Protein AF-A0A957P9B3-F1 (afdb_monomer)

Solvent-accessible surface area (backbone atoms only — not comparable to full-atom values): 9090 Å² total; per-residue (Å²): 130,56,76,65,55,52,55,52,49,51,53,37,48,50,55,55,17,69,79,26,49,59,53,22,59,31,87,81,27,46,49,75,51,51,37,75,61,33,71,92,40,84,87,53,72,52,82,53,73,63,55,44,21,53,66,58,37,31,25,30,24,28,4,50,56,32,44,51,51,53,51,50,50,55,48,52,59,55,68,64,56,61,87,72,54,56,68,62,56,46,55,65,32,60,75,46,84,66,67,52,54,56,52,52,54,50,48,52,50,50,54,52,48,54,52,53,44,55,61,49,11,54,68,30,75,45,67,78,44,70,68,48,33,50,52,52,52,52,51,50,50,55,51,66,69,69,52,84,55,73,68,60,60,52,52,56,53,50,59,65,59,73,77,110

Structure (mmCIF, N/CA/C/O backbone):
data_AF-A0A957P9B3-F1
#
_entry.id   AF-A0A957P9B3-F1
#
loop_
_atom_site.group_PDB
_atom_site.id
_atom_site.type_symbol
_atom_site.label_atom_id
_atom_site.label_alt_id
_atom_site.label_comp_id
_atom_site.label_asym_id
_atom_site.label_entity_id
_atom_site.label_seq_id
_atom_site.pdbx_PDB_ins_code
_atom_site.Cartn_x
_atom_site.Cartn_y
_atom_site.Cartn_z
_atom_site.occupancy
_atom_site.B_iso_or_equiv
_atom_site.auth_seq_id
_atom_site.auth_comp_id
_atom_site.auth_asym_id
_atom_site.auth_atom_id
_atom_site.pdbx_PDB_model_num
ATOM 1 N N . ASP A 1 1 ? 10.543 15.058 -5.283 1.00 62.22 1 ASP A N 1
ATOM 2 C CA . ASP A 1 1 ? 9.736 14.788 -6.492 1.00 62.22 1 ASP A CA 1
ATOM 3 C C . ASP A 1 1 ? 8.607 15.780 -6.636 1.00 62.22 1 ASP A C 1
ATOM 5 O O . ASP A 1 1 ? 7.904 16.050 -5.665 1.00 62.22 1 ASP A O 1
ATOM 9 N N . SER A 1 2 ? 8.420 16.313 -7.839 1.00 83.31 2 SER A N 1
ATOM 10 C CA . SER A 1 2 ? 7.194 17.036 -8.184 1.00 83.31 2 SER A CA 1
ATOM 11 C C . SER A 1 2 ? 6.015 16.063 -8.325 1.00 83.31 2 SER A C 1
ATOM 13 O O . SER A 1 2 ? 6.198 14.863 -8.541 1.00 83.31 2 SER A O 1
ATOM 15 N N . VAL A 1 3 ? 4.781 16.572 -8.252 1.00 84.00 3 VAL A N 1
ATOM 16 C CA . VAL A 1 3 ? 3.564 15.769 -8.488 1.00 84.00 3 VAL A CA 1
ATOM 17 C C . VAL A 1 3 ? 3.618 15.062 -9.850 1.00 84.00 3 VAL A C 1
ATOM 19 O O . VAL A 1 3 ? 3.239 13.899 -9.959 1.00 84.00 3 VAL A O 1
ATOM 22 N N . MET A 1 4 ? 4.160 15.728 -10.874 1.00 85.81 4 MET A N 1
ATOM 23 C CA . MET A 1 4 ? 4.299 15.159 -12.216 1.00 85.81 4 MET A CA 1
ATOM 24 C C . MET A 1 4 ? 5.250 13.955 -12.243 1.00 85.81 4 MET A C 1
ATOM 26 O O . MET A 1 4 ? 4.912 12.925 -12.818 1.00 85.81 4 MET A O 1
ATOM 30 N N . GLN A 1 5 ? 6.402 14.040 -11.566 1.00 85.81 5 GLN A N 1
ATOM 31 C CA . GLN A 1 5 ? 7.354 12.923 -11.487 1.00 85.81 5 GLN A CA 1
ATOM 32 C C . GLN A 1 5 ? 6.734 11.673 -10.849 1.00 85.81 5 GLN A C 1
ATOM 34 O O . GLN A 1 5 ? 7.035 10.560 -11.271 1.00 85.81 5 GLN A O 1
ATOM 39 N N . ARG A 1 6 ? 5.825 11.842 -9.880 1.00 86.81 6 ARG A N 1
ATOM 40 C CA . ARG A 1 6 ? 5.095 10.722 -9.265 1.00 86.81 6 ARG A CA 1
ATOM 41 C C . ARG A 1 6 ? 4.119 10.064 -10.236 1.00 86.81 6 ARG A C 1
ATOM 43 O O . ARG A 1 6 ? 4.055 8.845 -10.303 1.00 86.81 6 ARG A O 1
ATOM 50 N N . PHE A 1 7 ? 3.381 10.847 -11.019 1.00 89.31 7 PHE A N 1
ATOM 51 C CA . PHE A 1 7 ? 2.495 10.280 -12.040 1.00 89.31 7 PHE A CA 1
ATOM 52 C C . PHE A 1 7 ? 3.270 9.542 -13.133 1.00 89.31 7 PHE A C 1
ATOM 54 O O . PHE A 1 7 ? 2.844 8.473 -13.571 1.00 89.31 7 PHE A O 1
ATOM 61 N N . GLU A 1 8 ? 4.417 10.076 -13.550 1.00 90.75 8 GLU A N 1
ATOM 62 C CA . GLU A 1 8 ? 5.295 9.396 -14.501 1.00 90.75 8 GLU A CA 1
ATOM 63 C C . GLU A 1 8 ? 5.866 8.098 -13.922 1.00 90.75 8 GLU A C 1
ATOM 65 O O . GLU A 1 8 ? 5.806 7.060 -14.584 1.00 90.75 8 GLU A O 1
ATOM 70 N N . SER A 1 9 ? 6.323 8.098 -12.664 1.00 91.25 9 SER A N 1
ATOM 71 C CA . SER A 1 9 ? 6.778 6.863 -12.019 1.00 91.25 9 SER A CA 1
ATOM 72 C C . SER A 1 9 ? 5.643 5.843 -11.914 1.00 91.25 9 SER A C 1
ATOM 74 O O . SER A 1 9 ? 5.843 4.677 -12.236 1.00 91.25 9 SER A O 1
ATOM 76 N N . TRP A 1 10 ? 4.418 6.266 -11.593 1.00 92.88 10 TRP A N 1
ATOM 77 C CA . TRP A 1 10 ? 3.250 5.381 -11.563 1.00 92.88 10 TRP A CA 1
ATOM 78 C C . TRP A 1 10 ? 2.944 4.750 -12.924 1.00 92.88 10 TRP A C 1
ATOM 80 O O . TRP A 1 10 ? 2.635 3.560 -12.988 1.00 92.88 10 TRP A O 1
ATOM 90 N N . ARG A 1 11 ? 3.077 5.502 -14.024 1.00 93.25 11 ARG A N 1
ATOM 91 C CA . ARG A 1 11 ? 2.936 4.957 -15.388 1.00 93.25 11 ARG A CA 1
ATOM 92 C C . ARG A 1 11 ? 4.011 3.920 -15.693 1.00 93.25 11 ARG A C 1
ATOM 94 O O . ARG A 1 11 ? 3.711 2.885 -16.285 1.00 93.25 11 ARG A O 1
ATOM 101 N N . VAL A 1 12 ? 5.250 4.171 -15.277 1.00 93.81 12 VAL A N 1
ATOM 102 C CA . VAL A 1 12 ? 6.355 3.216 -15.428 1.00 93.81 12 VAL A CA 1
ATOM 103 C C . VAL A 1 12 ? 6.098 1.944 -14.622 1.00 93.81 12 VAL A C 1
ATOM 105 O O . VAL A 1 12 ? 6.197 0.849 -15.171 1.00 93.81 12 VAL A O 1
ATOM 108 N N . VAL A 1 13 ? 5.689 2.071 -13.358 1.00 94.44 13 VAL A N 1
ATOM 109 C CA . VAL A 1 13 ? 5.349 0.932 -12.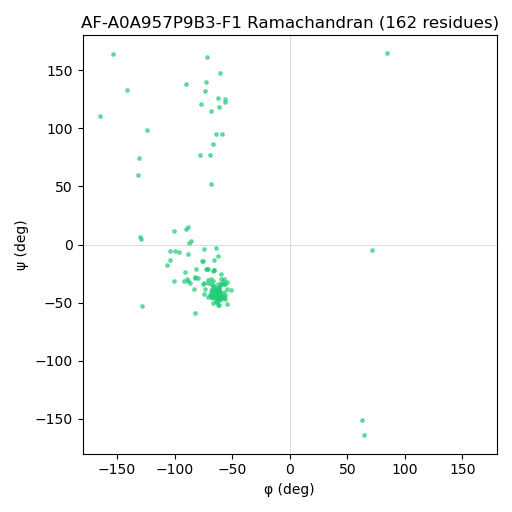491 1.00 94.44 13 VAL A CA 1
ATOM 110 C C . VAL A 1 13 ? 4.174 0.136 -13.066 1.00 94.44 13 VAL A C 1
ATOM 112 O O . VAL A 1 13 ? 4.173 -1.091 -13.024 1.00 94.44 13 VAL A O 1
ATOM 115 N N . TRP A 1 14 ? 3.193 0.811 -13.665 1.00 94.81 14 TRP A N 1
ATOM 116 C CA . TRP A 1 14 ? 2.089 0.150 -14.355 1.00 94.81 14 TRP A CA 1
ATOM 117 C C . TRP A 1 14 ? 2.556 -0.680 -15.558 1.00 94.81 14 TRP A C 1
ATOM 119 O O . TRP A 1 14 ? 2.092 -1.806 -15.740 1.00 94.81 14 TRP A O 1
ATOM 129 N N . ARG A 1 15 ? 3.491 -0.160 -16.369 1.00 94.75 15 ARG A N 1
ATOM 130 C CA . ARG A 1 15 ? 4.121 -0.933 -17.457 1.00 94.75 15 ARG A CA 1
ATOM 131 C C . ARG A 1 15 ? 4.862 -2.152 -16.905 1.00 94.75 15 ARG A C 1
ATOM 133 O O . ARG A 1 15 ? 4.656 -3.247 -17.409 1.00 94.75 15 ARG A O 1
ATOM 140 N N . LEU A 1 16 ? 5.624 -1.976 -15.826 1.00 94.88 16 LEU A N 1
ATOM 141 C CA . LEU A 1 16 ? 6.313 -3.075 -15.148 1.00 94.88 16 LEU A CA 1
ATOM 142 C C . LEU A 1 16 ? 5.338 -4.168 -14.679 1.00 94.88 16 LEU A C 1
ATOM 144 O O . LEU A 1 16 ? 5.582 -5.350 -14.903 1.00 94.88 16 LEU A O 1
ATOM 148 N N . TRP A 1 17 ? 4.219 -3.793 -14.051 1.00 95.88 17 TRP A N 1
ATOM 149 C CA . TRP A 1 17 ? 3.211 -4.760 -13.607 1.00 95.88 17 TRP A CA 1
ATOM 150 C C . TRP A 1 17 ? 2.559 -5.506 -14.776 1.00 95.88 17 TRP A C 1
ATOM 152 O O . TRP A 1 17 ? 2.320 -6.705 -14.671 1.00 95.88 17 TRP A O 1
ATOM 162 N N . ARG A 1 18 ? 2.309 -4.835 -15.907 1.00 96.31 18 ARG A N 1
ATOM 163 C CA . ARG A 1 18 ? 1.746 -5.482 -17.105 1.00 96.31 18 ARG A CA 1
ATOM 164 C C . ARG A 1 18 ? 2.622 -6.608 -17.653 1.00 96.31 18 ARG A C 1
ATOM 166 O O . ARG A 1 18 ? 2.069 -7.558 -18.201 1.00 96.31 18 ARG A O 1
ATOM 173 N N . ASP A 1 19 ? 3.935 -6.517 -17.474 1.00 96.44 19 ASP A N 1
ATOM 174 C CA . ASP A 1 19 ? 4.876 -7.554 -17.907 1.00 96.44 19 ASP A CA 1
ATOM 175 C C . ASP A 1 19 ? 4.961 -8.718 -16.900 1.00 96.44 19 ASP A C 1
ATOM 177 O O . ASP A 1 19 ? 5.308 -9.839 -17.271 1.00 96.44 19 ASP A O 1
ATOM 181 N N . TYR A 1 20 ? 4.567 -8.488 -15.640 1.00 95.50 20 TYR A N 1
ATOM 182 C CA . TYR A 1 20 ? 4.541 -9.487 -14.563 1.00 95.50 20 TYR A CA 1
ATOM 183 C C . TYR A 1 20 ? 3.206 -9.487 -13.784 1.00 95.50 20 TYR A C 1
ATOM 185 O O . TYR A 1 20 ? 3.189 -9.286 -12.567 1.00 95.50 20 TYR A O 1
ATOM 193 N N . PRO A 1 21 ? 2.053 -9.734 -14.434 1.00 95.75 21 PRO A N 1
ATOM 194 C CA . PRO A 1 21 ? 0.748 -9.417 -13.848 1.00 95.75 21 PRO A CA 1
ATOM 195 C C . PRO A 1 21 ? 0.345 -10.332 -12.685 1.00 95.75 21 PRO A C 1
ATOM 197 O O . PRO A 1 21 ? -0.377 -9.906 -11.783 1.00 95.75 21 PRO A O 1
ATOM 200 N N . LEU A 1 22 ? 0.790 -11.593 -12.698 1.00 94.25 22 LEU A N 1
ATOM 201 C CA . LEU A 1 22 ? 0.337 -12.617 -11.752 1.00 94.25 22 LEU A CA 1
ATOM 202 C C . LEU A 1 22 ? 1.068 -12.557 -10.412 1.00 94.25 22 LEU A C 1
ATOM 204 O O . LEU A 1 22 ? 0.425 -12.386 -9.380 1.00 94.25 22 LEU A O 1
ATOM 208 N N . LEU A 1 23 ? 2.392 -12.706 -10.452 1.00 93.06 23 LEU A N 1
ATOM 209 C CA . LEU A 1 23 ? 3.255 -12.792 -9.272 1.00 93.06 23 LEU A CA 1
ATOM 210 C C . LEU A 1 23 ? 4.034 -11.501 -9.008 1.00 93.06 23 LEU A C 1
ATOM 212 O O . LEU A 1 23 ? 4.720 -11.411 -7.994 1.00 93.06 23 LEU A O 1
ATOM 216 N N . GLY A 1 24 ? 3.952 -10.515 -9.904 1.00 95.19 24 GLY A N 1
ATOM 217 C CA . GLY A 1 24 ? 4.842 -9.365 -9.861 1.00 95.19 24 GLY A CA 1
ATOM 218 C C . GLY A 1 24 ? 6.294 -9.770 -10.113 1.00 95.19 24 GLY A C 1
ATOM 219 O O . GLY A 1 24 ? 6.597 -10.867 -10.585 1.00 95.19 24 GLY A O 1
ATOM 220 N N . VAL A 1 25 ? 7.207 -8.870 -9.773 1.00 94.81 25 VAL A N 1
ATOM 221 C CA . VAL A 1 25 ? 8.655 -9.107 -9.845 1.00 94.81 25 VAL A CA 1
ATOM 222 C C . VAL A 1 25 ? 9.215 -9.794 -8.594 1.00 94.81 25 VAL A C 1
ATOM 224 O O . VAL A 1 25 ? 10.421 -10.012 -8.502 1.00 94.81 25 VAL A O 1
ATOM 227 N N . GLY A 1 26 ? 8.349 -10.145 -7.641 1.00 91.25 26 GLY A N 1
ATOM 228 C CA . GLY A 1 26 ? 8.698 -10.766 -6.370 1.00 91.25 26 GLY A CA 1
ATOM 229 C C . GLY A 1 26 ? 9.115 -9.765 -5.279 1.00 91.25 26 GLY A C 1
ATOM 230 O O . GLY A 1 26 ? 9.439 -8.605 -5.568 1.00 91.25 26 GLY A O 1
ATOM 231 N N . PRO A 1 27 ? 9.145 -10.206 -4.004 1.00 85.56 27 PRO A N 1
ATOM 232 C CA . PRO A 1 27 ? 9.593 -9.385 -2.880 1.00 85.56 27 PRO A CA 1
ATOM 233 C C . PRO A 1 27 ? 11.011 -8.849 -3.103 1.00 85.56 27 PRO A C 1
ATOM 235 O O . PRO A 1 27 ? 11.935 -9.614 -3.365 1.00 85.56 27 PRO A O 1
ATOM 238 N N . GLY A 1 28 ? 11.189 -7.530 -3.013 1.00 85.38 28 GLY A N 1
ATOM 239 C CA . GLY A 1 28 ? 12.484 -6.875 -3.246 1.00 85.38 28 GLY A CA 1
ATOM 240 C C . GLY A 1 28 ? 12.944 -6.845 -4.712 1.00 85.38 28 GLY A C 1
ATOM 241 O O . GLY A 1 28 ? 13.943 -6.198 -5.019 1.00 85.38 28 GLY A O 1
ATOM 242 N N . GLY A 1 29 ? 12.211 -7.478 -5.636 1.00 89.81 29 GLY A N 1
ATOM 243 C CA . GLY A 1 29 ? 12.526 -7.493 -7.068 1.00 89.81 29 GLY A CA 1
ATOM 244 C C . GLY A 1 29 ? 12.295 -6.151 -7.764 1.00 89.81 29 GLY A C 1
ATOM 245 O O . GLY A 1 29 ? 12.896 -5.888 -8.807 1.00 89.81 29 GLY A O 1
ATOM 246 N N . PHE A 1 30 ? 11.466 -5.278 -7.177 1.00 91.69 30 PHE A N 1
ATOM 247 C CA . PHE A 1 30 ? 11.137 -3.962 -7.733 1.00 91.69 30 PHE A CA 1
ATOM 248 C C . PHE A 1 30 ? 12.389 -3.133 -8.020 1.00 91.69 30 PHE A C 1
ATOM 250 O O . PHE A 1 30 ? 12.581 -2.700 -9.153 1.00 91.69 30 PHE A O 1
ATOM 257 N N . PHE A 1 31 ? 13.278 -3.008 -7.033 1.00 90.56 31 PHE A N 1
ATOM 258 C CA . PHE A 1 31 ? 14.524 -2.249 -7.147 1.00 90.56 31 PHE A CA 1
ATOM 259 C C . PHE A 1 31 ? 15.413 -2.726 -8.308 1.00 90.56 31 PHE A C 1
ATOM 261 O O . PHE A 1 31 ? 16.066 -1.926 -8.968 1.00 90.56 31 PHE A O 1
ATOM 268 N N . TRP A 1 32 ? 15.404 -4.027 -8.604 1.00 91.75 32 TRP A N 1
ATOM 269 C CA . TRP A 1 32 ? 16.227 -4.611 -9.664 1.00 91.75 32 TRP A CA 1
ATOM 270 C C . TRP A 1 32 ? 15.615 -4.473 -11.055 1.00 91.75 32 TRP A C 1
ATOM 272 O O . TRP A 1 32 ? 16.341 -4.435 -12.048 1.00 91.75 32 TRP A O 1
ATOM 282 N N . ARG A 1 33 ? 14.282 -4.428 -11.149 1.00 92.88 33 ARG A N 1
ATOM 283 C CA . ARG A 1 33 ? 13.578 -4.446 -12.436 1.00 92.88 33 ARG A CA 1
ATOM 284 C C . ARG A 1 33 ? 13.108 -3.068 -12.884 1.00 92.88 33 ARG A C 1
ATOM 286 O O . ARG A 1 33 ? 13.104 -2.811 -14.084 1.00 92.88 33 ARG A O 1
ATOM 293 N N . TYR A 1 34 ? 12.770 -2.184 -11.950 1.00 93.00 34 TYR A N 1
ATOM 294 C CA . TYR A 1 34 ? 12.282 -0.834 -12.223 1.00 93.00 34 TYR A CA 1
ATOM 295 C C . TYR A 1 34 ? 13.227 0.030 -13.087 1.00 93.00 34 TYR A C 1
ATOM 297 O O . TYR A 1 34 ? 12.725 0.611 -14.054 1.00 93.00 34 TYR A O 1
ATOM 305 N N . PRO A 1 35 ? 14.564 0.060 -12.869 1.00 93.00 35 PRO A N 1
ATOM 306 C CA . PRO A 1 35 ? 15.471 0.890 -13.673 1.00 93.00 35 PRO A CA 1
ATOM 307 C C . PRO A 1 35 ? 15.413 0.600 -15.181 1.00 93.00 35 PRO A C 1
ATOM 309 O O . PRO A 1 35 ? 15.611 1.491 -16.003 1.00 93.00 35 PRO A O 1
ATOM 312 N N . ALA A 1 36 ? 15.106 -0.642 -15.572 1.00 92.00 36 ALA A N 1
ATOM 313 C CA . ALA A 1 36 ? 14.993 -1.018 -16.981 1.00 92.00 36 ALA A CA 1
ATOM 314 C C . ALA A 1 36 ? 13.817 -0.320 -17.692 1.00 92.00 36 ALA A C 1
ATOM 316 O O . ALA A 1 36 ? 13.838 -0.178 -18.911 1.00 92.00 36 ALA A O 1
ATOM 317 N N . TYR A 1 37 ? 12.811 0.141 -16.942 1.00 91.31 37 TYR A N 1
ATOM 318 C CA . TYR A 1 37 ? 11.609 0.791 -17.471 1.00 91.31 37 TYR A CA 1
ATOM 319 C C . TYR A 1 37 ? 11.665 2.323 -17.372 1.00 91.31 37 TYR A C 1
ATOM 321 O O . TYR A 1 37 ? 10.775 3.004 -17.891 1.00 91.31 37 TYR A O 1
ATOM 329 N N . THR A 1 38 ? 12.701 2.878 -16.731 1.00 89.88 38 THR A N 1
ATOM 330 C CA . THR A 1 38 ? 12.938 4.327 -16.633 1.00 89.88 38 THR A CA 1
ATOM 331 C C . THR A 1 38 ? 13.905 4.855 -17.692 1.00 89.88 38 THR A C 1
ATOM 333 O O . THR A 1 38 ? 14.062 6.065 -17.794 1.00 89.88 38 THR A O 1
ATOM 336 N N . LEU A 1 39 ? 14.533 3.990 -18.502 1.00 80.25 39 LEU A N 1
ATOM 337 C CA . LEU A 1 39 ? 15.548 4.381 -19.498 1.00 80.25 39 LEU A CA 1
ATOM 338 C C . LEU A 1 39 ? 15.043 5.418 -20.515 1.00 80.25 39 LEU A C 1
ATOM 340 O O . LEU A 1 39 ? 15.793 6.292 -20.936 1.00 80.25 39 LEU A O 1
ATOM 344 N N . GLU A 1 40 ? 13.764 5.347 -20.879 1.00 74.88 40 GLU A N 1
ATOM 345 C CA . GLU A 1 40 ? 13.115 6.300 -21.792 1.00 74.88 40 GLU A CA 1
ATOM 346 C C . GLU A 1 40 ? 12.794 7.647 -21.124 1.00 74.88 40 GLU A C 1
ATOM 348 O O . GLU A 1 40 ? 12.474 8.618 -21.805 1.00 74.88 40 GLU A O 1
ATOM 353 N N . ASN A 1 41 ? 12.846 7.711 -19.791 1.00 77.25 41 ASN A N 1
ATOM 354 C CA . ASN A 1 41 ? 12.357 8.829 -18.999 1.00 77.25 41 ASN A CA 1
ATOM 355 C C . ASN A 1 41 ? 13.421 9.272 -17.979 1.00 77.25 41 ASN A C 1
ATOM 357 O O . ASN A 1 41 ? 13.311 9.018 -16.780 1.00 77.25 41 ASN A O 1
ATOM 361 N N . GLY A 1 42 ? 14.465 9.951 -18.471 1.00 72.50 42 GLY A N 1
ATOM 362 C CA . GLY A 1 42 ? 15.654 10.347 -17.695 1.00 72.50 42 GLY A CA 1
ATOM 363 C C . GLY A 1 42 ? 15.417 11.331 -16.538 1.00 72.50 42 GLY A C 1
ATOM 364 O O . GLY A 1 42 ? 16.354 11.660 -15.820 1.00 72.50 42 GLY A O 1
ATOM 365 N N . ALA A 1 43 ? 14.182 11.802 -16.347 1.00 81.25 43 ALA A N 1
ATOM 366 C CA . ALA A 1 43 ? 13.778 12.623 -15.205 1.00 81.25 43 ALA A CA 1
ATOM 367 C C . ALA A 1 43 ? 13.311 11.800 -13.987 1.00 81.25 43 ALA A C 1
ATOM 369 O O . ALA A 1 43 ? 13.037 12.380 -12.931 1.00 81.25 43 ALA A O 1
ATOM 370 N N . LEU A 1 44 ? 13.167 10.478 -14.140 1.00 87.19 44 LEU A N 1
ATOM 371 C CA . LEU A 1 44 ? 12.801 9.558 -13.067 1.00 87.19 44 LEU A CA 1
ATOM 372 C C . LEU A 1 44 ? 14.049 9.024 -12.369 1.00 87.19 44 LEU A C 1
ATOM 374 O O . LEU A 1 44 ? 15.019 8.657 -13.025 1.00 87.19 44 LEU A O 1
ATOM 378 N N . ASP A 1 45 ? 13.995 8.936 -11.040 1.00 86.94 45 ASP A N 1
ATOM 379 C CA . ASP A 1 45 ? 15.062 8.320 -10.254 1.00 86.94 45 ASP A CA 1
ATOM 380 C C . ASP A 1 45 ? 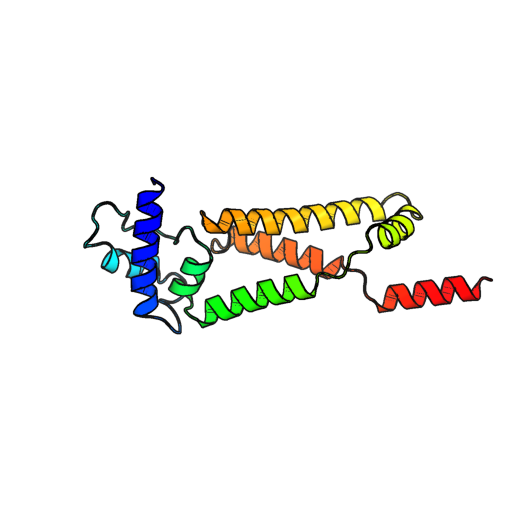15.103 6.802 -10.519 1.00 86.94 45 ASP A C 1
ATOM 382 O O . ASP A 1 45 ? 14.145 6.109 -10.161 1.00 86.94 45 ASP A O 1
ATOM 386 N N . PRO A 1 46 ? 16.176 6.256 -11.121 1.00 87.31 46 PRO A N 1
ATOM 387 C CA . PRO A 1 46 ? 16.302 4.818 -11.333 1.00 87.31 46 PRO A CA 1
ATOM 388 C C . PRO A 1 46 ? 16.448 4.046 -10.015 1.00 87.31 46 PRO A C 1
ATOM 390 O O . PRO A 1 46 ? 16.101 2.873 -9.967 1.00 87.31 46 PRO A O 1
ATOM 393 N N . ASN A 1 47 ? 16.908 4.681 -8.933 1.00 87.12 47 ASN A N 1
ATOM 394 C CA . ASN A 1 47 ? 17.104 4.042 -7.631 1.00 87.12 47 ASN A CA 1
ATOM 395 C C . ASN A 1 47 ? 15.850 4.079 -6.743 1.00 87.12 47 ASN A C 1
ATOM 397 O O . ASN A 1 47 ? 15.941 3.816 -5.537 1.00 87.12 47 ASN A O 1
ATOM 401 N N . LEU A 1 48 ? 14.683 4.385 -7.320 1.00 87.12 48 LEU A N 1
ATOM 402 C CA . LEU A 1 48 ? 13.410 4.365 -6.611 1.00 87.12 48 LEU A CA 1
ATOM 403 C C . LEU A 1 48 ? 13.176 2.981 -5.991 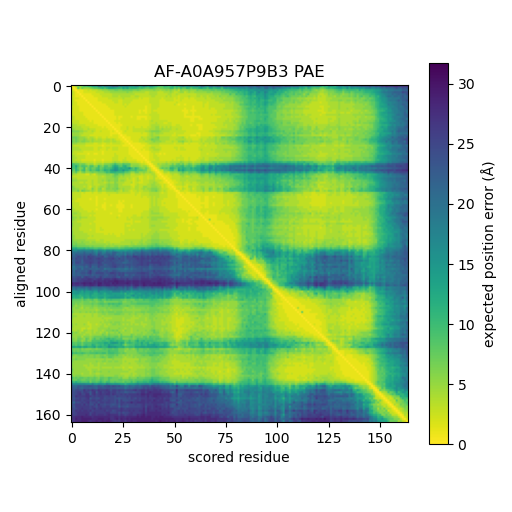1.00 87.12 48 LEU A C 1
ATOM 405 O O . LEU A 1 48 ? 13.149 1.961 -6.678 1.00 87.12 48 LEU A O 1
ATOM 409 N N . ARG A 1 49 ? 12.989 2.946 -4.670 1.00 85.56 49 ARG A N 1
ATOM 410 C CA . ARG A 1 49 ? 12.829 1.686 -3.925 1.00 85.56 49 ARG A CA 1
ATOM 411 C C . ARG A 1 49 ? 11.386 1.217 -3.834 1.00 85.56 49 ARG A C 1
ATOM 413 O O . ARG A 1 49 ? 11.151 0.017 -3.762 1.00 85.56 49 ARG A O 1
ATOM 420 N N . HIS A 1 50 ? 10.451 2.161 -3.846 1.00 85.44 50 HIS A N 1
ATOM 421 C CA . HIS A 1 50 ? 9.037 1.907 -3.618 1.00 85.44 50 HIS A CA 1
ATOM 422 C C . HIS A 1 50 ? 8.205 2.789 -4.550 1.00 85.44 50 HIS A C 1
ATOM 424 O O . HIS A 1 50 ? 8.451 3.998 -4.633 1.00 85.44 50 HIS A O 1
ATOM 430 N N . PRO A 1 51 ? 7.200 2.234 -5.242 1.00 82.69 51 PRO A N 1
ATOM 431 C CA . PRO A 1 51 ? 6.146 3.044 -5.824 1.00 82.69 51 PRO A CA 1
ATOM 432 C C . PRO A 1 51 ? 5.448 3.743 -4.661 1.00 82.69 51 PRO A C 1
ATOM 434 O O . PRO A 1 51 ? 4.902 3.067 -3.800 1.00 82.69 51 PRO A O 1
ATOM 437 N N . HIS A 1 52 ? 5.469 5.074 -4.606 1.00 86.75 52 HIS A N 1
ATOM 438 C CA . HIS A 1 52 ? 4.788 5.864 -3.568 1.00 86.75 52 HIS A CA 1
ATOM 439 C C . HIS A 1 52 ? 3.251 5.787 -3.693 1.00 86.75 52 HIS A C 1
ATOM 441 O O . HIS A 1 52 ? 2.588 6.806 -3.853 1.00 86.75 52 HIS A O 1
ATOM 447 N N . ASN A 1 53 ? 2.706 4.575 -3.763 1.00 91.38 53 ASN A N 1
ATOM 448 C CA . ASN A 1 53 ? 1.316 4.213 -3.955 1.00 91.38 53 ASN A CA 1
ATOM 449 C C . ASN A 1 53 ? 1.161 2.732 -3.592 1.00 91.38 53 ASN A C 1
ATOM 451 O O . ASN A 1 53 ? 1.625 1.854 -4.326 1.00 91.38 53 ASN A O 1
ATOM 455 N N . VAL A 1 54 ? 0.465 2.471 -2.487 1.00 91.38 54 VAL A N 1
ATOM 456 C CA . VAL A 1 54 ? 0.267 1.121 -1.942 1.00 91.38 54 VAL A CA 1
ATOM 457 C C . VAL A 1 54 ? -0.251 0.117 -2.979 1.00 91.38 54 VAL A C 1
ATOM 459 O O . VAL A 1 54 ? 0.209 -1.019 -3.026 1.00 91.38 54 VAL A O 1
ATOM 462 N N . TRP A 1 55 ? -1.156 0.512 -3.874 1.00 92.69 55 TRP A N 1
ATOM 463 C CA . TRP A 1 55 ? -1.715 -0.409 -4.866 1.00 92.69 55 TRP A CA 1
ATOM 464 C C . TRP A 1 55 ? -0.669 -0.840 -5.885 1.00 92.69 55 TRP A C 1
ATOM 466 O O . TRP A 1 55 ? -0.545 -2.024 -6.189 1.00 92.69 55 TRP A O 1
ATOM 476 N N . LEU A 1 56 ? 0.102 0.120 -6.393 1.00 93.38 56 LEU A N 1
ATOM 477 C CA . LEU A 1 56 ? 1.169 -0.148 -7.352 1.00 93.38 56 LEU A CA 1
ATOM 478 C C . LEU A 1 56 ? 2.315 -0.926 -6.717 1.00 93.38 56 LEU A C 1
ATOM 480 O O . LEU A 1 56 ? 2.917 -1.764 -7.377 1.00 93.38 56 LEU A O 1
ATOM 484 N N . GLU A 1 57 ? 2.588 -0.687 -5.441 1.00 91.94 57 GLU A N 1
ATOM 485 C CA . GLU A 1 57 ? 3.581 -1.433 -4.685 1.00 91.94 57 GLU A CA 1
ATOM 486 C C . GLU A 1 57 ? 3.223 -2.916 -4.554 1.00 91.94 57 GLU A C 1
ATOM 488 O O . GLU A 1 57 ? 4.038 -3.781 -4.894 1.00 91.94 57 GLU A O 1
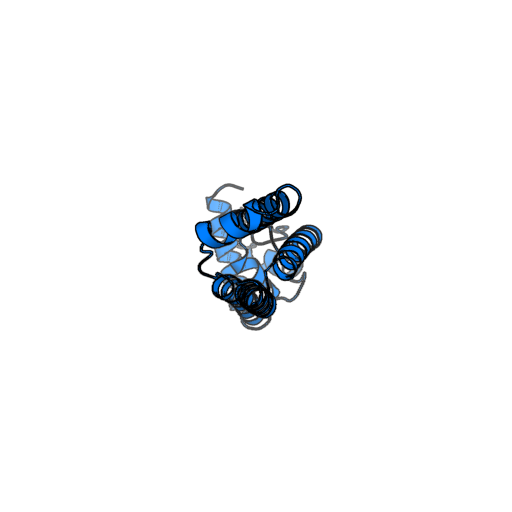ATOM 493 N N . PHE A 1 58 ? 1.986 -3.223 -4.149 1.00 92.50 58 PHE A N 1
ATOM 494 C CA . PHE A 1 58 ? 1.518 -4.607 -4.067 1.00 92.50 58 PHE A CA 1
ATOM 495 C C . PHE A 1 58 ? 1.383 -5.258 -5.450 1.00 92.50 58 PHE A C 1
ATOM 497 O O . PH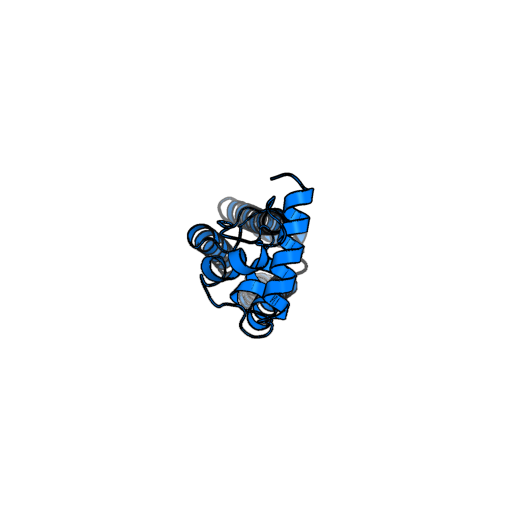E A 1 58 ? 1.749 -6.422 -5.609 1.00 92.50 58 PHE A O 1
ATOM 504 N N . ALA A 1 59 ? 0.920 -4.511 -6.456 1.00 94.56 59 ALA A N 1
ATOM 505 C CA . ALA A 1 59 ? 0.815 -4.996 -7.829 1.00 94.56 59 ALA A CA 1
ATOM 506 C C . ALA A 1 59 ? 2.190 -5.312 -8.432 1.00 94.56 59 ALA A C 1
ATOM 508 O O . ALA A 1 59 ? 2.400 -6.396 -8.965 1.00 94.56 59 ALA A O 1
ATOM 509 N N . ALA A 1 60 ? 3.160 -4.405 -8.327 1.00 94.25 60 ALA A N 1
ATOM 510 C CA . ALA A 1 60 ? 4.485 -4.625 -8.891 1.00 94.25 60 ALA A CA 1
ATOM 511 C C . ALA A 1 60 ? 5.223 -5.760 -8.171 1.00 94.25 60 ALA A C 1
ATOM 513 O O . ALA A 1 60 ? 5.879 -6.561 -8.829 1.00 94.25 60 ALA A O 1
ATOM 514 N N . SER A 1 61 ? 5.093 -5.865 -6.845 1.00 92.56 61 SER A N 1
ATOM 515 C CA . SER A 1 61 ? 5.856 -6.834 -6.045 1.00 92.56 61 SER A CA 1
ATOM 516 C C . SER A 1 61 ? 5.245 -8.237 -6.028 1.00 92.56 61 SER A C 1
ATOM 518 O O . SER A 1 61 ? 5.987 -9.213 -6.069 1.00 92.56 61 SER A O 1
ATOM 520 N N . TRP A 1 62 ? 3.912 -8.348 -5.984 1.00 94.00 62 TRP A N 1
ATOM 521 C CA . TRP A 1 62 ? 3.192 -9.625 -5.828 1.00 94.00 62 TRP A CA 1
ATOM 522 C C . TRP A 1 62 ? 2.089 -9.851 -6.870 1.00 94.00 62 TRP A C 1
ATOM 524 O O . TRP A 1 62 ? 1.345 -10.829 -6.782 1.00 94.00 62 TRP A O 1
ATOM 534 N N . GLY A 1 63 ? 1.944 -8.954 -7.844 1.00 94.69 63 GLY A N 1
ATOM 535 C CA . GLY A 1 63 ? 0.943 -9.062 -8.898 1.00 94.69 63 GLY A CA 1
ATOM 536 C C . GLY A 1 63 ? -0.493 -9.017 -8.380 1.00 94.69 63 GLY A C 1
ATOM 537 O O . GLY A 1 63 ? -0.812 -8.425 -7.344 1.00 94.69 63 GLY A O 1
ATOM 538 N N . VAL A 1 64 ? -1.380 -9.683 -9.115 1.00 96.00 64 VAL A N 1
ATOM 539 C CA . VAL A 1 64 ? -2.793 -9.849 -8.752 1.00 96.00 64 VAL A CA 1
ATOM 540 C C . VAL A 1 64 ? -2.960 -10.527 -7.393 1.00 96.00 64 VAL A C 1
ATOM 542 O O . VAL A 1 64 ? -3.906 -10.200 -6.679 1.00 96.00 64 VAL A O 1
ATOM 545 N N . MET A 1 65 ? -2.055 -11.429 -6.998 1.00 93.69 65 MET A N 1
ATOM 546 C CA . MET A 1 65 ? -2.138 -12.078 -5.685 1.00 93.69 65 MET A CA 1
ATOM 547 C C . MET A 1 65 ? -1.976 -11.065 -4.546 1.00 93.69 65 MET A C 1
ATOM 549 O O . MET A 1 65 ? -2.761 -11.082 -3.597 1.00 93.69 65 MET A O 1
ATOM 553 N N . GLY A 1 66 ? -1.018 -10.141 -4.669 1.00 92.12 66 GLY A N 1
ATOM 554 C CA . GLY A 1 66 ? -0.824 -9.057 -3.702 1.00 92.12 66 GLY A CA 1
ATOM 555 C C . GLY A 1 66 ? -2.025 -8.121 -3.614 1.00 92.12 66 GLY A C 1
ATOM 556 O O . GLY A 1 66 ? -2.480 -7.794 -2.519 1.00 92.12 66 GLY A O 1
ATOM 557 N N . LEU A 1 67 ? -2.582 -7.738 -4.766 1.00 93.94 67 LEU A N 1
ATOM 558 C CA . LEU A 1 67 ? -3.793 -6.916 -4.818 1.00 93.94 67 LEU A CA 1
ATOM 559 C C . LEU A 1 67 ? -4.996 -7.625 -4.191 1.00 93.94 67 LEU A C 1
ATOM 561 O O . LEU A 1 67 ? -5.717 -7.025 -3.398 1.00 93.94 67 LEU A O 1
ATOM 565 N N . GLY A 1 68 ? -5.202 -8.903 -4.511 1.00 95.06 68 GLY A N 1
ATOM 566 C CA . GLY A 1 68 ? -6.278 -9.710 -3.941 1.00 95.06 68 GLY A CA 1
ATOM 567 C C . GLY A 1 68 ? -6.162 -9.827 -2.425 1.00 95.06 68 GLY A C 1
ATOM 568 O O . GLY A 1 68 ? -7.155 -9.672 -1.717 1.00 95.06 68 GLY A O 1
ATOM 569 N N . TRP A 1 69 ? -4.943 -10.020 -1.919 1.00 92.56 69 TRP A N 1
ATOM 570 C CA . TRP A 1 69 ? -4.669 -10.030 -0.487 1.00 92.56 69 TRP A CA 1
ATOM 571 C C . TRP A 1 69 ? -4.993 -8.684 0.179 1.00 92.56 69 TRP A C 1
ATOM 573 O O . TRP A 1 69 ? -5.704 -8.656 1.185 1.00 92.56 69 TRP A O 1
ATOM 583 N N . LEU A 1 70 ? -4.549 -7.566 -0.407 1.00 90.81 70 LEU A N 1
ATOM 584 C CA . LEU A 1 70 ? -4.813 -6.226 0.125 1.00 90.81 70 LEU A CA 1
ATOM 585 C C . LEU A 1 70 ? -6.316 -5.908 0.130 1.00 90.81 70 LEU A C 1
ATOM 587 O O . LEU A 1 70 ? -6.849 -5.414 1.124 1.00 90.81 70 LEU A O 1
ATOM 591 N N . LEU A 1 71 ? -7.025 -6.254 -0.947 1.00 94.00 71 LEU A N 1
ATOM 592 C CA . LEU A 1 71 ? -8.477 -6.101 -1.039 1.00 94.00 71 LEU A CA 1
ATOM 593 C C . LEU A 1 71 ? -9.209 -6.968 -0.012 1.00 94.00 71 LEU A C 1
ATOM 595 O O . LEU A 1 71 ? -10.147 -6.489 0.625 1.00 94.00 71 LEU A O 1
ATOM 599 N N . ALA A 1 72 ? -8.777 -8.216 0.187 1.00 92.75 72 ALA A N 1
ATOM 600 C CA . ALA A 1 72 ? -9.343 -9.101 1.200 1.00 92.75 72 ALA A CA 1
ATOM 601 C C . ALA A 1 72 ? -9.136 -8.546 2.616 1.00 92.75 72 ALA A C 1
ATOM 603 O O . ALA A 1 72 ? -10.062 -8.595 3.429 1.00 92.75 72 ALA A O 1
ATOM 604 N N . LEU A 1 73 ? -7.967 -7.960 2.899 1.00 88.56 73 LEU A N 1
ATOM 605 C CA . LEU A 1 73 ? -7.696 -7.275 4.160 1.00 88.56 73 LEU A CA 1
ATOM 606 C C . LEU A 1 73 ? -8.641 -6.081 4.352 1.00 88.56 73 LEU A C 1
ATOM 608 O O . LEU A 1 73 ? -9.335 -6.008 5.367 1.00 88.56 73 LEU A O 1
ATOM 612 N N . CYS A 1 74 ? -8.738 -5.180 3.369 1.00 88.25 74 CYS A N 1
ATOM 613 C CA . CYS A 1 74 ? -9.662 -4.043 3.422 1.00 88.25 74 CYS A CA 1
ATOM 614 C C . CYS A 1 74 ? -11.119 -4.491 3.605 1.00 88.25 74 CYS A C 1
ATOM 616 O O . CYS A 1 74 ? -11.857 -3.894 4.392 1.00 88.25 74 CYS A O 1
ATOM 618 N N . TRP A 1 75 ? -11.531 -5.557 2.917 1.00 88.75 75 TRP A N 1
ATOM 619 C CA . TRP A 1 75 ? -12.871 -6.125 3.029 1.00 88.75 75 TRP A CA 1
ATOM 620 C C . TRP A 1 75 ? -13.137 -6.723 4.411 1.00 88.75 75 TRP A C 1
ATOM 622 O O . TRP A 1 75 ? -14.203 -6.490 4.979 1.00 88.75 75 TRP A O 1
ATOM 632 N N . LEU A 1 76 ? -12.177 -7.449 4.989 1.00 85.88 76 LEU A N 1
ATOM 633 C CA . LEU A 1 76 ? -12.305 -8.004 6.333 1.00 85.88 76 LEU A CA 1
ATOM 634 C C . LEU A 1 76 ? -12.461 -6.888 7.373 1.00 85.88 76 LEU A C 1
ATOM 636 O O . LEU A 1 76 ? -13.354 -6.963 8.217 1.00 85.88 76 LEU A O 1
ATOM 640 N N . LEU A 1 77 ? -11.651 -5.831 7.276 1.00 83.00 77 LEU A N 1
ATOM 641 C CA . LEU A 1 77 ? -11.751 -4.658 8.149 1.00 83.00 77 LEU A CA 1
ATOM 642 C C . LEU A 1 77 ? -13.081 -3.924 7.964 1.00 83.00 77 LEU A C 1
ATOM 644 O O . LEU A 1 77 ? -13.695 -3.495 8.939 1.00 83.00 77 LEU A O 1
ATOM 648 N N . TRP A 1 78 ? -13.562 -3.814 6.725 1.00 82.44 78 TRP A N 1
ATOM 649 C CA . TRP A 1 78 ? -14.873 -3.244 6.428 1.00 82.44 78 TRP A CA 1
ATOM 650 C C . TRP A 1 78 ? -16.012 -4.086 7.011 1.00 82.44 78 TRP A C 1
ATOM 652 O O . TRP A 1 78 ? -16.920 -3.536 7.622 1.00 82.44 78 TRP A O 1
ATOM 662 N N . ARG A 1 79 ? -15.948 -5.416 6.900 1.00 79.31 79 ARG A N 1
ATOM 663 C CA . ARG A 1 79 ? -16.963 -6.333 7.440 1.00 79.31 79 ARG A CA 1
ATOM 664 C C . ARG A 1 79 ? -16.983 -6.355 8.969 1.00 79.31 79 ARG A C 1
ATOM 666 O O . ARG A 1 79 ? -18.031 -6.579 9.568 1.00 79.31 79 ARG A O 1
ATOM 673 N N . GLN A 1 80 ? -15.839 -6.118 9.604 1.00 72.06 80 GLN A N 1
ATOM 674 C CA . GLN A 1 80 ? -15.747 -5.957 11.055 1.00 72.06 80 GLN A CA 1
ATOM 675 C C . GLN A 1 80 ? -16.275 -4.602 11.548 1.00 72.06 80 GLN A C 1
ATOM 677 O O . GLN A 1 80 ? -16.385 -4.412 12.761 1.00 72.06 80 GLN A O 1
ATOM 682 N N . ARG A 1 81 ? -16.678 -3.686 10.650 1.00 67.31 81 ARG A N 1
ATOM 683 C CA . ARG A 1 81 ? -17.478 -2.512 11.018 1.00 67.31 81 ARG A CA 1
ATOM 684 C C . ARG A 1 81 ? -18.844 -2.990 11.479 1.00 67.31 81 ARG A C 1
ATOM 686 O O . ARG A 1 81 ? -19.802 -3.068 10.715 1.00 67.31 81 ARG A O 1
ATOM 693 N N . ARG A 1 82 ? -18.939 -3.318 12.760 1.00 62.44 82 ARG A N 1
ATOM 694 C CA . ARG A 1 82 ? -20.235 -3.360 13.420 1.00 62.44 82 ARG A CA 1
ATOM 695 C C . ARG A 1 82 ? -20.827 -1.954 13.335 1.00 62.44 82 ARG A C 1
ATOM 697 O O . ARG A 1 82 ? -20.058 -0.990 13.353 1.00 62.44 82 ARG A O 1
ATOM 704 N N . PRO A 1 83 ? -22.153 -1.793 13.233 1.00 53.97 83 PRO A N 1
ATOM 705 C CA . PRO A 1 83 ? -22.758 -0.547 13.661 1.00 53.97 83 PRO A CA 1
ATOM 706 C C . PRO A 1 83 ? -22.387 -0.421 15.138 1.00 53.97 83 PRO A C 1
ATOM 708 O O . PRO A 1 83 ? -22.959 -1.083 16.001 1.00 53.97 83 PRO A O 1
ATOM 711 N N . TRP A 1 84 ? -21.305 0.305 15.403 1.00 53.50 84 TRP A N 1
ATOM 712 C CA . TRP A 1 84 ? -20.929 0.706 16.738 1.00 53.50 84 TRP A CA 1
ATOM 713 C C . TRP A 1 84 ? -22.073 1.606 17.164 1.00 53.50 84 TRP A C 1
ATOM 715 O O . TRP A 1 84 ? -22.107 2.777 16.791 1.00 53.50 84 TRP A O 1
ATOM 725 N N . ASP A 1 85 ? -23.056 1.048 17.862 1.00 57.41 85 ASP A N 1
ATOM 726 C CA . ASP A 1 85 ? -24.019 1.856 18.586 1.00 57.41 85 ASP A CA 1
ATOM 727 C C . ASP A 1 85 ? -23.238 2.478 19.746 1.00 57.41 85 ASP A C 1
ATOM 729 O O . ASP A 1 85 ? -23.215 1.973 20.870 1.00 57.41 85 ASP A O 1
ATOM 733 N N . MET A 1 86 ? -22.449 3.506 19.403 1.00 57.31 86 MET A N 1
ATOM 734 C CA . MET A 1 86 ? -21.487 4.148 20.292 1.00 57.31 86 MET A CA 1
ATOM 735 C C . MET A 1 86 ? -22.195 4.600 21.560 1.00 57.31 86 MET A C 1
ATOM 737 O O . MET A 1 86 ? -21.615 4.526 22.631 1.00 57.31 86 MET A O 1
ATOM 741 N N . ASN A 1 87 ? -23.468 4.985 21.460 1.00 56.69 87 ASN A N 1
ATOM 742 C CA . ASN A 1 87 ? -24.274 5.390 22.599 1.00 56.69 87 ASN A CA 1
ATOM 743 C C . ASN A 1 87 ? -24.573 4.216 23.542 1.00 56.69 87 ASN A C 1
ATOM 745 O O . ASN A 1 87 ? -24.422 4.364 24.752 1.00 56.69 87 ASN A O 1
ATOM 749 N N . ALA A 1 88 ? -24.945 3.045 23.021 1.00 59.75 88 ALA A N 1
ATOM 750 C CA . ALA A 1 88 ? -25.248 1.873 23.843 1.00 59.75 88 ALA A CA 1
ATOM 751 C C . ALA A 1 88 ? -23.990 1.271 24.499 1.00 59.75 88 ALA A C 1
ATOM 753 O O . ALA A 1 88 ? -23.997 0.996 25.701 1.00 59.75 88 ALA A O 1
ATOM 754 N N . ASP A 1 89 ? -22.895 1.113 23.744 1.00 60.22 89 ASP A N 1
ATOM 755 C CA . ASP A 1 89 ? -21.650 0.531 24.271 1.00 60.22 89 ASP A CA 1
ATOM 756 C C . ASP A 1 89 ? -20.922 1.518 25.198 1.00 60.22 89 ASP A C 1
ATOM 758 O O . ASP A 1 89 ? -20.435 1.132 26.259 1.00 60.22 89 ASP A O 1
ATOM 762 N N . MET A 1 90 ? -20.910 2.819 24.881 1.00 58.94 90 MET A N 1
ATOM 763 C CA . MET A 1 90 ? -20.291 3.826 25.749 1.00 58.94 90 MET A CA 1
ATOM 764 C C . MET A 1 90 ? -21.076 4.002 27.051 1.00 58.94 90 MET A C 1
ATOM 766 O O . MET A 1 90 ? -20.452 4.035 28.107 1.00 58.94 90 MET A O 1
ATOM 770 N N . ASN A 1 91 ? -22.416 3.995 27.028 1.00 59.94 91 ASN A N 1
ATOM 771 C CA . ASN A 1 91 ? -23.224 4.038 28.256 1.00 59.94 91 ASN A CA 1
ATOM 772 C C . ASN A 1 91 ? -23.005 2.802 29.145 1.00 59.94 91 ASN A C 1
ATOM 774 O O . ASN A 1 91 ? -22.875 2.938 30.361 1.00 59.94 91 ASN A O 1
ATOM 778 N N . ALA A 1 92 ? -22.889 1.606 28.557 1.00 61.66 92 ALA A N 1
ATOM 779 C CA . ALA A 1 92 ? -22.586 0.384 29.305 1.00 61.66 92 ALA A CA 1
ATOM 780 C C . ALA A 1 92 ? -21.171 0.392 29.916 1.00 61.66 92 ALA A C 1
ATOM 782 O O . ALA A 1 92 ? -20.944 -0.185 30.979 1.00 61.66 92 ALA A O 1
ATOM 783 N N . ARG A 1 93 ? -20.207 1.048 29.260 1.00 56.97 93 ARG A N 1
ATOM 784 C CA . ARG A 1 93 ? -18.803 1.121 29.695 1.00 56.97 93 ARG A CA 1
ATOM 785 C C . ARG A 1 93 ? -18.527 2.257 30.679 1.00 56.97 93 ARG A C 1
ATOM 787 O O . ARG A 1 93 ? -17.709 2.076 31.580 1.00 56.97 93 ARG A O 1
ATOM 794 N N . LEU A 1 94 ? -19.233 3.381 30.548 1.00 58.06 94 LEU A N 1
ATOM 795 C CA . LEU A 1 94 ? -19.223 4.513 31.484 1.00 58.06 94 LEU A CA 1
ATOM 796 C C . LEU A 1 94 ? -19.810 4.147 32.857 1.00 58.06 94 LEU A C 1
ATOM 798 O O . LEU A 1 94 ? -19.451 4.771 33.850 1.00 58.06 94 LEU A O 1
ATOM 802 N N . ALA A 1 95 ? -20.635 3.097 32.938 1.00 59.75 95 ALA A N 1
ATOM 803 C CA . ALA A 1 95 ? -21.120 2.547 34.206 1.00 59.75 95 ALA A CA 1
ATOM 804 C C . ALA A 1 95 ? -20.006 1.909 35.077 1.00 59.75 95 ALA A C 1
ATOM 806 O O . ALA A 1 95 ? -20.222 1.664 36.261 1.00 59.75 95 ALA A O 1
ATOM 807 N N . THR A 1 96 ? -18.804 1.672 34.525 1.00 57.22 96 THR A N 1
ATOM 808 C CA . THR A 1 96 ? -17.615 1.163 35.244 1.00 57.22 96 THR A CA 1
ATOM 809 C C . THR A 1 96 ? -16.420 2.124 35.065 1.00 57.22 96 THR 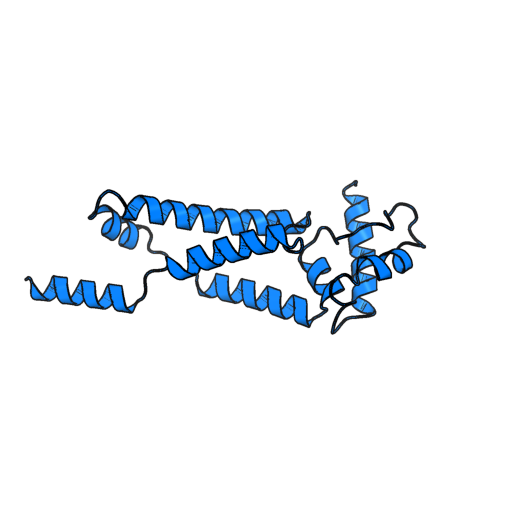A C 1
ATOM 811 O O . THR A 1 96 ? -15.774 2.083 34.016 1.00 57.22 96 THR A O 1
ATOM 814 N N . PRO A 1 97 ? -16.105 3.026 36.018 1.00 56.09 97 PRO A N 1
ATOM 815 C CA . PRO A 1 97 ? -15.683 4.382 35.628 1.00 56.09 97 PRO A CA 1
ATOM 816 C C . PRO A 1 97 ? -14.189 4.687 35.400 1.00 56.09 97 PRO A C 1
ATOM 818 O O . PRO A 1 97 ? -13.862 5.864 35.311 1.00 56.09 97 PRO A O 1
ATOM 821 N N . SER A 1 98 ? -13.252 3.736 35.280 1.00 60.19 98 SER A N 1
ATOM 822 C CA . SER A 1 98 ? -11.828 4.122 35.084 1.00 60.19 98 SER A CA 1
ATOM 823 C C . SER A 1 98 ? -11.117 3.468 33.899 1.00 60.19 98 SER A C 1
ATOM 825 O O . SER A 1 98 ? -10.573 4.171 33.049 1.00 60.19 98 SER A O 1
ATOM 827 N N . HIS A 1 99 ? -11.134 2.141 33.778 1.00 58.72 99 HIS A N 1
ATOM 828 C CA . HIS A 1 99 ? -10.328 1.453 32.756 1.00 58.72 99 HIS A CA 1
ATOM 829 C C . HIS A 1 99 ? -11.047 1.295 31.408 1.00 58.72 99 HIS A C 1
ATOM 831 O O . HIS A 1 99 ? -10.419 1.338 30.351 1.00 58.72 99 HIS A O 1
ATOM 837 N N . THR A 1 100 ? -12.373 1.166 31.419 1.00 64.88 100 THR A N 1
ATOM 838 C CA . THR A 1 100 ? -13.152 0.831 30.219 1.00 64.88 100 THR A CA 1
ATOM 839 C C . THR A 1 100 ? -13.275 2.004 29.240 1.00 64.88 100 THR A C 1
ATOM 841 O O . THR A 1 100 ? -13.274 1.801 28.024 1.00 64.88 100 THR A O 1
ATOM 844 N N . PHE A 1 101 ? -13.328 3.236 29.755 1.00 68.06 101 PHE A N 1
ATOM 845 C CA . PHE A 1 101 ? -13.369 4.461 28.952 1.00 68.06 101 PHE A CA 1
ATOM 846 C C . PHE A 1 101 ? -12.057 4.691 28.188 1.00 68.06 101 PHE A C 1
ATOM 848 O O . PHE A 1 101 ? -12.079 4.942 26.984 1.00 68.06 101 PHE A O 1
ATOM 855 N N . ALA A 1 102 ? -10.911 4.522 28.857 1.00 74.25 102 ALA A N 1
ATOM 856 C CA . ALA A 1 102 ? -9.592 4.673 28.242 1.00 74.25 102 ALA A CA 1
ATOM 857 C C . ALA A 1 102 ? -9.366 3.677 27.090 1.00 74.25 102 ALA A C 1
ATOM 859 O O . ALA A 1 102 ? -8.861 4.055 26.034 1.00 74.25 102 ALA A O 1
ATOM 860 N N . ILE A 1 103 ? -9.805 2.423 27.256 1.00 73.50 103 ILE A N 1
ATOM 861 C CA . ILE A 1 103 ? -9.700 1.387 26.216 1.00 73.50 103 ILE A CA 1
ATOM 862 C C . ILE A 1 103 ? -10.526 1.761 24.974 1.00 73.50 103 ILE A C 1
ATOM 864 O O . ILE A 1 103 ? -10.055 1.572 23.855 1.00 73.50 103 ILE A O 1
ATOM 868 N N . CYS A 1 104 ? -11.719 2.347 25.137 1.00 74.94 104 CYS A N 1
ATOM 869 C CA . CYS A 1 104 ? -12.543 2.771 23.997 1.00 74.94 104 CYS A CA 1
ATOM 870 C C . CYS A 1 104 ? -11.849 3.838 23.154 1.00 74.94 104 CYS A C 1
ATOM 872 O O . CYS A 1 104 ? -11.688 3.670 21.945 1.00 74.94 104 CYS A O 1
ATOM 874 N N . TRP A 1 105 ? -11.389 4.913 23.793 1.00 78.00 105 TRP A N 1
ATOM 875 C CA . TRP A 1 105 ? -10.689 5.988 23.092 1.00 78.00 105 TRP A CA 1
ATOM 876 C C . TRP A 1 105 ? -9.401 5.510 22.434 1.00 78.00 105 TRP A C 1
ATOM 878 O O . TRP A 1 105 ? -9.112 5.915 21.309 1.00 78.00 105 TRP A O 1
ATOM 888 N N . LEU A 1 106 ? -8.676 4.593 23.079 1.00 84.62 106 LEU A N 1
ATOM 889 C CA . LEU A 1 106 ? -7.509 3.958 22.480 1.00 84.62 106 LEU A CA 1
ATOM 890 C C . LEU A 1 106 ? -7.878 3.192 21.201 1.00 84.62 106 LEU A C 1
ATOM 892 O O . LEU A 1 106 ? -7.233 3.383 20.175 1.00 84.62 106 LEU A O 1
ATOM 896 N N . THR A 1 107 ? -8.933 2.371 21.223 1.00 82.25 107 THR A N 1
ATOM 897 C CA . THR A 1 107 ? -9.364 1.625 20.025 1.00 82.25 107 THR A CA 1
ATOM 898 C C . THR A 1 107 ? -9.811 2.541 18.886 1.00 82.25 107 THR A C 1
ATOM 900 O O . THR A 1 107 ? -9.435 2.313 17.737 1.00 82.25 107 THR A O 1
ATOM 903 N N . ILE A 1 108 ? -10.542 3.618 19.190 1.00 83.00 108 ILE A N 1
ATOM 904 C CA . ILE A 1 108 ? -10.934 4.624 18.195 1.00 83.00 108 ILE A CA 1
ATOM 905 C C . ILE A 1 108 ? -9.689 5.305 17.614 1.00 83.00 108 ILE A C 1
ATOM 907 O O . ILE A 1 108 ? -9.571 5.421 16.395 1.00 83.00 108 ILE A O 1
ATOM 911 N N . GLY A 1 109 ? -8.741 5.704 18.467 1.00 87.25 109 GLY A N 1
ATOM 912 C CA . GLY A 1 109 ? -7.493 6.345 18.056 1.00 87.25 109 GLY A CA 1
ATOM 913 C C . GLY A 1 109 ? -6.63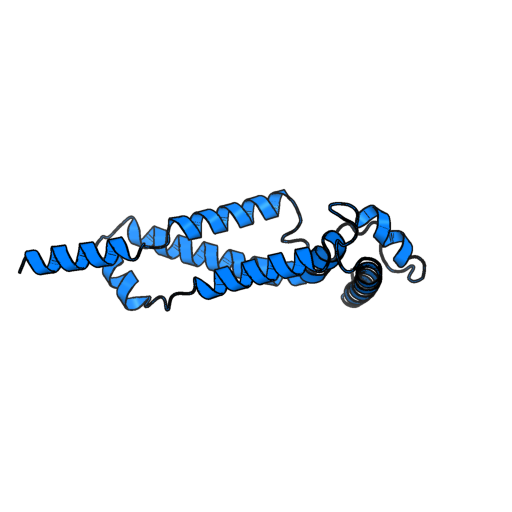6 5.456 17.152 1.00 87.25 109 GLY A C 1
ATOM 914 O O . GLY A 1 109 ? -6.196 5.905 16.096 1.00 87.25 109 GLY A O 1
ATOM 915 N N . ILE A 1 110 ? -6.460 4.180 17.509 1.00 88.69 110 ILE A N 1
ATOM 916 C CA . ILE A 1 110 ? -5.724 3.206 16.685 1.00 88.69 110 ILE A CA 1
ATOM 917 C C . ILE A 1 110 ? -6.432 2.993 15.340 1.00 88.69 110 ILE A C 1
ATOM 919 O O . ILE A 1 110 ? -5.786 3.009 14.292 1.00 88.69 110 ILE A O 1
ATOM 923 N N . GLY A 1 111 ? -7.760 2.840 15.347 1.00 87.75 111 GLY A N 1
ATOM 924 C CA . GLY A 1 111 ? -8.548 2.691 14.122 1.00 87.75 111 GLY A CA 1
ATOM 925 C C . GLY A 1 111 ? -8.425 3.902 13.192 1.00 87.75 111 GLY A C 1
ATOM 926 O O . GLY A 1 111 ? -8.183 3.740 11.996 1.00 87.75 111 GLY A O 1
ATOM 927 N N . ALA A 1 112 ? -8.530 5.115 13.739 1.00 87.44 112 ALA A N 1
ATOM 928 C CA . ALA A 1 112 ? -8.341 6.354 12.990 1.00 87.44 112 ALA A CA 1
ATOM 929 C C . ALA A 1 112 ? -6.911 6.478 12.437 1.00 87.44 112 ALA A C 1
ATOM 931 O O . ALA A 1 112 ? -6.737 6.849 11.277 1.00 87.44 112 ALA A O 1
ATOM 932 N N . GLY A 1 113 ? -5.900 6.106 13.230 1.00 89.00 113 GLY A N 1
ATOM 933 C CA . GLY A 1 113 ? -4.497 6.093 12.817 1.00 89.00 113 GLY A CA 1
ATOM 934 C C . GLY A 1 113 ? -4.232 5.168 11.628 1.00 89.00 113 GLY A C 1
ATOM 935 O O . GLY A 1 113 ? -3.576 5.581 10.677 1.00 89.00 113 GLY A O 1
ATOM 936 N N . LEU A 1 114 ? -4.804 3.959 11.620 1.00 88.69 114 LEU A N 1
ATOM 937 C CA . LEU A 1 114 ? -4.686 3.031 10.487 1.00 88.69 114 LEU A CA 1
ATOM 938 C C . LEU A 1 114 ? -5.338 3.577 9.211 1.00 88.69 114 LEU A C 1
ATOM 940 O O . LEU A 1 114 ? -4.788 3.420 8.122 1.00 88.69 114 LEU A O 1
ATOM 944 N N . VAL A 1 115 ? -6.494 4.240 9.326 1.00 88.44 115 VAL A N 1
ATOM 945 C CA . VAL A 1 115 ? -7.157 4.875 8.175 1.00 88.44 115 VAL A CA 1
ATOM 946 C C . VAL A 1 115 ? -6.324 6.038 7.643 1.00 88.44 115 VAL A C 1
ATOM 948 O O . VAL A 1 115 ? -6.113 6.130 6.435 1.00 88.44 115 VAL A O 1
ATOM 951 N N . ALA A 1 116 ? -5.820 6.900 8.527 1.00 88.50 116 ALA A N 1
ATOM 952 C CA . ALA A 1 116 ? -4.946 8.007 8.150 1.00 88.50 116 ALA A CA 1
ATOM 953 C C . ALA A 1 116 ? -3.656 7.501 7.486 1.00 88.50 116 ALA A C 1
ATOM 955 O O . ALA A 1 116 ? -3.261 8.010 6.440 1.00 88.50 116 ALA A O 1
ATOM 956 N N . GLY A 1 117 ? -3.052 6.451 8.043 1.00 87.62 117 GLY A N 1
ATOM 957 C CA . GLY A 1 117 ? -1.886 5.781 7.482 1.00 87.62 117 GLY A CA 1
ATOM 958 C C . GLY A 1 117 ? -2.143 5.205 6.092 1.00 87.62 117 GLY A C 1
ATOM 959 O O . GLY A 1 117 ? -1.359 5.435 5.176 1.00 87.62 117 GLY A O 1
ATOM 960 N N . LEU A 1 118 ? -3.283 4.538 5.885 1.00 86.75 118 LEU A N 1
ATOM 961 C CA . LEU A 1 118 ? -3.673 4.033 4.566 1.00 86.75 118 LEU A CA 1
ATOM 962 C C . LEU A 1 118 ? -3.842 5.167 3.542 1.00 86.75 118 LEU A C 1
ATOM 964 O O . LEU A 1 118 ? -3.403 5.030 2.403 1.00 86.75 118 LEU A O 1
ATOM 968 N N . MET A 1 119 ? -4.449 6.288 3.945 1.00 88.31 119 MET A N 1
ATOM 969 C CA . MET A 1 119 ? -4.584 7.472 3.087 1.00 88.31 119 MET A CA 1
ATOM 970 C C . MET A 1 119 ? -3.218 8.081 2.745 1.00 88.31 119 MET A C 1
ATOM 972 O O . MET A 1 119 ? -2.972 8.423 1.589 1.00 88.31 119 MET A O 1
ATOM 976 N N . HIS A 1 120 ? -2.306 8.160 3.719 1.00 87.38 120 HIS A N 1
ATOM 977 C CA . HIS A 1 120 ? -0.924 8.605 3.506 1.00 87.38 120 HIS A CA 1
ATOM 978 C C . HIS A 1 120 ? -0.155 7.658 2.574 1.00 87.38 120 HIS A C 1
ATOM 980 O O . HIS A 1 120 ? 0.552 8.102 1.671 1.00 87.38 120 HIS A O 1
ATOM 986 N N . GLY A 1 121 ? -0.377 6.348 2.707 1.00 85.38 121 GLY A N 1
ATOM 987 C CA . GLY A 1 121 ? 0.205 5.301 1.862 1.00 85.38 121 GLY A CA 1
ATOM 988 C C . GLY A 1 121 ? -0.171 5.370 0.378 1.00 85.38 121 GLY A C 1
ATOM 989 O O . GLY A 1 121 ? 0.425 4.681 -0.450 1.00 85.38 121 GLY A O 1
ATOM 990 N N . GLN A 1 122 ? -1.134 6.216 0.002 1.00 88.12 122 GLN A N 1
ATOM 991 C CA . GLN A 1 122 ? -1.428 6.488 -1.405 1.00 88.12 122 GLN A CA 1
ATOM 992 C C . GLN A 1 122 ? -0.344 7.339 -2.080 1.00 88.12 122 GLN A C 1
ATOM 994 O O . GLN A 1 122 ? -0.255 7.350 -3.308 1.00 88.12 122 GLN A O 1
ATOM 999 N N . VAL A 1 123 ? 0.450 8.065 -1.289 1.00 84.19 123 VAL A N 1
ATOM 1000 C CA . VAL A 1 123 ? 1.471 9.011 -1.753 1.00 84.19 123 VAL A CA 1
ATOM 1001 C C . VAL A 1 123 ? 2.835 8.791 -1.094 1.00 84.19 123 VAL A C 1
ATOM 1003 O O . VAL A 1 123 ? 3.746 9.595 -1.309 1.00 84.19 123 VAL A O 1
ATOM 1006 N N . ASP A 1 124 ? 2.991 7.730 -0.304 1.00 82.88 124 ASP A N 1
ATOM 1007 C CA . ASP A 1 124 ? 4.223 7.397 0.406 1.00 82.88 124 ASP A CA 1
ATOM 1008 C C . ASP A 1 124 ? 4.335 5.887 0.685 1.00 82.88 124 ASP A C 1
ATOM 1010 O O . ASP A 1 124 ? 3.346 5.156 0.608 1.00 82.88 124 ASP A O 1
ATOM 1014 N N . ALA A 1 125 ? 5.532 5.411 1.028 1.00 75.56 125 ALA A N 1
ATOM 1015 C CA . ALA A 1 125 ? 5.782 4.012 1.369 1.00 75.56 125 ALA A CA 1
ATOM 1016 C C . ALA A 1 125 ? 5.312 3.720 2.807 1.00 75.56 125 ALA A C 1
ATOM 1018 O O . ALA A 1 125 ? 6.106 3.665 3.735 1.00 75.56 125 ALA A O 1
ATOM 1019 N N . PHE A 1 126 ? 4.004 3.570 3.025 1.00 75.50 126 PHE A N 1
ATOM 1020 C CA . PHE A 1 126 ? 3.459 3.377 4.379 1.00 75.50 126 PHE A CA 1
ATOM 1021 C C . PHE A 1 126 ? 3.327 1.904 4.800 1.00 75.50 126 PHE A C 1
ATOM 1023 O O . PHE A 1 126 ? 3.428 1.582 5.979 1.00 75.50 126 PHE A O 1
ATOM 1030 N N . MET A 1 127 ? 3.071 0.993 3.857 1.00 71.69 127 MET A N 1
ATOM 1031 C CA . MET A 1 127 ? 2.711 -0.402 4.175 1.00 71.69 127 MET A CA 1
ATOM 1032 C C . MET A 1 127 ? 3.817 -1.421 3.895 1.00 71.69 127 MET A C 1
ATOM 1034 O O . MET A 1 127 ? 3.735 -2.545 4.383 1.00 71.69 127 MET A O 1
ATOM 1038 N N . ALA A 1 128 ? 4.813 -1.066 3.085 1.00 71.06 128 ALA A N 1
ATOM 1039 C CA . ALA A 1 128 ? 5.766 -2.029 2.533 1.00 71.06 128 ALA A CA 1
ATOM 1040 C C . ALA A 1 128 ? 7.144 -2.024 3.200 1.00 71.06 128 ALA A C 1
ATOM 1042 O O . ALA A 1 128 ? 7.924 -2.958 3.014 1.00 71.06 128 ALA A O 1
ATOM 1043 N N . LEU A 1 129 ? 7.442 -1.001 4.000 1.00 80.81 129 LEU A N 1
ATOM 1044 C CA . LEU A 1 129 ? 8.606 -1.005 4.876 1.00 80.81 129 LEU A CA 1
ATOM 1045 C C . LEU A 1 129 ? 8.329 -1.945 6.059 1.00 80.81 129 LEU A C 1
ATOM 1047 O O . LEU A 1 129 ? 7.253 -1.906 6.658 1.00 80.81 129 LEU A O 1
ATOM 1051 N N . ALA A 1 130 ? 9.278 -2.834 6.364 1.00 80.88 130 ALA A N 1
ATOM 1052 C CA . ALA A 1 130 ? 9.070 -3.935 7.309 1.00 80.88 130 ALA A CA 1
ATOM 1053 C C . ALA A 1 130 ? 8.760 -3.464 8.743 1.00 80.88 130 ALA A C 1
ATOM 1055 O O . ALA A 1 130 ? 7.974 -4.094 9.450 1.00 80.88 130 ALA A O 1
ATOM 1056 N N . ASP A 1 131 ? 9.353 -2.349 9.160 1.00 82.62 131 ASP A N 1
ATOM 1057 C CA . ASP A 1 131 ? 9.113 -1.694 10.444 1.00 82.62 131 ASP A CA 1
ATOM 1058 C C . ASP A 1 131 ? 7.691 -1.122 10.535 1.00 82.62 131 ASP A C 1
ATOM 1060 O O . ASP A 1 131 ? 6.959 -1.429 11.477 1.00 82.62 131 ASP A O 1
ATOM 1064 N N . LEU A 1 132 ? 7.260 -0.362 9.526 1.00 85.56 132 LEU A N 1
ATOM 1065 C CA . LEU A 1 132 ? 5.906 0.189 9.440 1.00 85.56 132 LEU A CA 1
ATOM 1066 C C . LEU A 1 132 ? 4.850 -0.914 9.320 1.00 85.56 132 LEU A C 1
ATOM 1068 O O . LEU A 1 132 ? 3.818 -0.860 9.991 1.00 85.56 132 LEU A O 1
ATOM 1072 N N . ALA A 1 133 ? 5.123 -1.956 8.531 1.00 86.38 133 ALA A N 1
ATOM 1073 C CA . ALA A 1 133 ? 4.278 -3.140 8.462 1.00 86.38 133 ALA A CA 1
ATOM 1074 C C . ALA A 1 133 ? 4.113 -3.773 9.852 1.00 86.38 133 ALA A C 1
ATOM 1076 O O . ALA A 1 133 ? 2.988 -4.069 10.253 1.00 86.38 133 ALA A O 1
ATOM 1077 N N . GLY A 1 134 ? 5.202 -3.917 10.615 1.00 88.06 134 GLY A N 1
ATOM 1078 C CA . GLY A 1 134 ? 5.168 -4.408 11.994 1.00 88.06 134 GLY A CA 1
ATOM 1079 C C . GLY A 1 134 ? 4.247 -3.583 12.897 1.00 88.06 134 GLY A C 1
ATOM 1080 O O . GLY A 1 134 ? 3.399 -4.148 13.592 1.00 88.06 134 GLY A O 1
ATOM 1081 N N . TRP A 1 135 ? 4.344 -2.252 12.837 1.00 88.69 135 TRP A N 1
ATOM 1082 C CA . TRP A 1 135 ? 3.466 -1.355 13.597 1.00 88.69 135 TRP A CA 1
ATOM 1083 C C . TRP A 1 135 ? 1.996 -1.462 13.184 1.00 88.69 135 TRP A C 1
ATOM 1085 O O . TRP A 1 135 ? 1.119 -1.523 14.047 1.00 88.69 135 TRP A O 1
ATOM 1095 N N . ASN A 1 136 ? 1.719 -1.552 11.882 1.00 90.12 136 ASN A N 1
ATOM 1096 C CA . ASN A 1 136 ? 0.362 -1.722 11.362 1.00 90.12 136 ASN A CA 1
ATOM 1097 C C . ASN A 1 136 ? -0.252 -3.058 11.809 1.00 90.12 136 ASN A C 1
ATOM 1099 O O . ASN A 1 136 ? -1.409 -3.099 12.230 1.00 90.12 136 ASN A O 1
ATOM 1103 N N . TRP A 1 137 ? 0.523 -4.145 11.792 1.00 89.88 137 TRP A N 1
ATOM 1104 C CA . TRP A 1 137 ? 0.078 -5.451 12.286 1.00 89.88 137 TRP A CA 1
ATOM 1105 C C . TRP A 1 137 ? -0.165 -5.466 13.790 1.00 89.88 137 TRP A C 1
ATOM 1107 O O . TRP A 1 137 ? -1.157 -6.042 14.236 1.00 89.88 137 TRP A O 1
ATOM 1117 N N . LEU A 1 138 ? 0.691 -4.805 14.570 1.00 91.75 138 LEU A N 1
ATOM 1118 C CA . LEU A 1 138 ? 0.488 -4.657 16.007 1.00 91.75 138 LEU A CA 1
ATOM 1119 C C . LEU A 1 138 ? -0.804 -3.884 16.305 1.00 91.75 138 LEU A C 1
ATOM 1121 O O . LEU A 1 138 ? -1.617 -4.331 17.113 1.00 91.75 138 LEU A O 1
ATOM 1125 N N . ALA A 1 139 ? -1.028 -2.763 15.618 1.00 89.81 139 ALA A N 1
ATOM 1126 C CA . ALA A 1 139 ? -2.252 -1.976 15.730 1.00 89.81 139 ALA A CA 1
ATOM 1127 C C . ALA A 1 139 ? -3.502 -2.812 15.398 1.00 89.81 139 ALA A C 1
ATOM 1129 O O . ALA A 1 139 ? -4.474 -2.809 16.157 1.00 89.81 139 ALA A O 1
ATOM 1130 N N . LEU A 1 140 ? -3.458 -3.589 14.312 1.00 89.56 140 LEU A N 1
ATOM 1131 C CA . LEU A 1 140 ? -4.533 -4.508 13.933 1.00 89.56 140 LEU A CA 1
ATOM 1132 C C . LEU A 1 140 ? -4.770 -5.606 14.978 1.00 89.56 140 LEU A C 1
ATOM 1134 O O . LEU A 1 140 ? -5.921 -5.900 15.301 1.00 89.56 140 LEU A O 1
ATOM 1138 N N . ALA A 1 141 ? -3.708 -6.186 15.540 1.00 89.12 141 ALA A N 1
ATOM 1139 C CA . ALA A 1 141 ? -3.811 -7.203 16.583 1.00 89.12 141 ALA A CA 1
ATOM 1140 C C . ALA A 1 141 ? -4.463 -6.646 17.859 1.00 89.12 141 ALA A C 1
ATOM 1142 O O . ALA A 1 141 ? -5.336 -7.295 18.431 1.00 89.12 141 ALA A O 1
ATOM 1143 N N . ILE A 1 142 ? -4.101 -5.423 18.266 1.00 87.62 142 ILE A N 1
ATOM 1144 C CA . ILE A 1 142 ? -4.715 -4.733 19.411 1.00 87.62 142 ILE A CA 1
ATOM 1145 C C . ILE A 1 142 ? -6.207 -4.478 19.154 1.00 87.62 142 ILE A C 1
ATOM 1147 O O . ILE A 1 142 ? -7.029 -4.685 20.046 1.00 87.62 142 ILE A O 1
ATOM 1151 N N . LEU A 1 143 ? -6.597 -4.062 17.947 1.00 84.88 143 LEU A N 1
ATOM 1152 C CA . LEU A 1 143 ? -8.014 -3.874 17.608 1.00 84.88 143 LEU A CA 1
ATOM 1153 C C . LEU A 1 143 ? -8.797 -5.195 17.614 1.00 84.88 143 LEU A C 1
ATOM 1155 O O . LEU A 1 143 ? -9.928 -5.250 18.106 1.00 84.88 143 LEU A O 1
ATOM 1159 N N . ALA A 1 144 ? -8.190 -6.265 17.102 1.00 82.50 144 ALA A N 1
ATOM 1160 C CA . ALA A 1 144 ? -8.811 -7.582 17.041 1.00 82.50 144 ALA A CA 1
ATOM 1161 C C . ALA A 1 144 ? -9.055 -8.185 18.436 1.00 82.50 144 ALA A C 1
ATOM 1163 O O . ALA A 1 144 ? -10.071 -8.848 18.643 1.00 82.50 144 ALA A O 1
ATOM 1164 N N . THR A 1 145 ? -8.163 -7.944 19.403 1.00 81.88 145 THR A N 1
ATOM 1165 C CA . THR A 1 145 ? -8.297 -8.461 20.778 1.00 81.88 145 THR A CA 1
ATOM 1166 C C . THR A 1 145 ? -9.219 -7.622 21.661 1.00 81.88 145 THR A C 1
ATOM 1168 O O . THR A 1 145 ? -9.851 -8.173 22.557 1.00 81.88 145 THR A O 1
ATOM 1171 N N . ASN A 1 146 ? -9.349 -6.317 21.402 1.00 72.44 146 ASN A N 1
ATOM 1172 C CA . ASN A 1 146 ? -10.205 -5.415 22.189 1.00 72.44 146 ASN A CA 1
ATOM 1173 C C . ASN A 1 146 ? -11.666 -5.342 21.706 1.00 72.44 146 ASN A C 1
ATOM 1175 O O . ASN A 1 146 ? -12.477 -4.607 22.278 1.00 72.44 146 ASN A O 1
ATOM 1179 N N . SER A 1 147 ? -12.024 -6.095 20.664 1.00 63.69 147 SER A N 1
ATOM 1180 C CA . SER A 1 147 ? -13.395 -6.158 20.157 1.00 63.69 147 SER A CA 1
ATOM 1181 C C . SER A 1 147 ? -14.270 -7.037 21.069 1.00 63.69 147 SER A C 1
ATOM 1183 O O . SER A 1 147 ? -13.964 -8.220 21.230 1.00 63.69 147 SER A O 1
ATOM 1185 N N . PRO A 1 148 ? -15.365 -6.518 21.663 1.00 54.38 148 PRO A N 1
ATOM 1186 C CA . PRO A 1 148 ? -16.211 -7.305 22.559 1.00 54.38 148 PRO A CA 1
ATOM 1187 C C . PRO A 1 148 ? -16.846 -8.490 21.815 1.00 54.38 148 PRO A C 1
ATOM 1189 O O . PRO A 1 148 ? -17.488 -8.325 20.771 1.00 54.38 148 PRO A O 1
ATOM 1192 N N . ARG A 1 149 ? -16.668 -9.706 22.347 1.00 54.97 149 ARG A N 1
ATOM 1193 C CA . ARG A 1 149 ? -17.272 -10.923 21.790 1.00 54.97 149 ARG A CA 1
ATOM 1194 C C . ARG A 1 149 ? -18.774 -10.937 22.067 1.00 54.97 149 ARG A C 1
ATOM 1196 O O . ARG A 1 149 ? -19.234 -10.604 23.153 1.00 54.97 149 ARG A O 1
ATOM 1203 N N . THR A 1 150 ? -19.557 -11.383 21.086 1.00 52.91 150 THR A N 1
ATOM 1204 C CA . THR A 1 150 ? -21.025 -11.503 21.190 1.00 52.91 150 THR A CA 1
ATOM 1205 C C . THR A 1 150 ? -21.490 -12.436 22.303 1.00 52.91 150 THR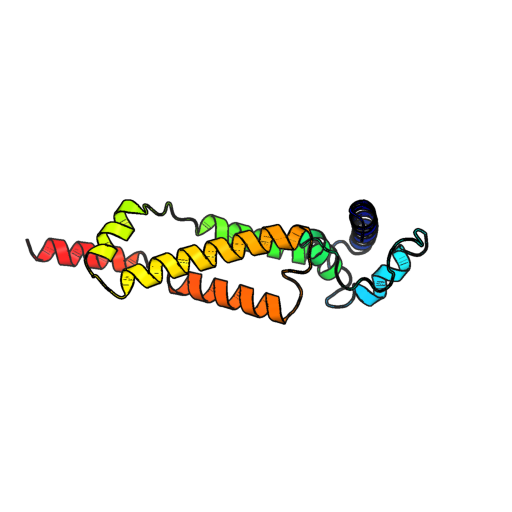 A C 1
ATOM 1207 O O . THR A 1 150 ? -22.587 -12.244 22.816 1.00 52.91 150 THR A O 1
ATOM 1210 N N . SER A 1 151 ? -20.666 -13.409 22.702 1.00 52.19 151 SER A N 1
ATOM 1211 C CA . SER A 1 151 ? -20.930 -14.277 23.856 1.00 52.19 151 SER A CA 1
ATOM 1212 C C . SER A 1 151 ? -21.025 -13.492 25.164 1.00 52.19 151 SER A C 1
ATOM 1214 O O . SER A 1 151 ? -21.885 -13.775 25.993 1.00 52.19 151 SER A O 1
ATOM 1216 N N . ASP A 1 152 ? -20.194 -12.464 25.318 1.00 51.69 152 ASP A N 1
ATOM 1217 C CA . ASP A 1 152 ? -20.024 -11.760 26.590 1.00 51.69 152 ASP A CA 1
ATOM 1218 C C . ASP A 1 152 ? -21.164 -10.758 26.823 1.00 51.69 152 ASP A C 1
ATOM 1220 O O . ASP A 1 152 ? -21.568 -10.506 27.956 1.00 51.69 152 ASP A O 1
ATOM 1224 N N . LEU A 1 153 ? -21.743 -10.236 25.736 1.00 54.16 153 LEU A N 1
ATOM 1225 C CA . LEU A 1 153 ? -22.950 -9.406 25.773 1.00 54.16 153 LEU A CA 1
ATOM 1226 C C . LEU A 1 153 ? -24.202 -10.220 26.129 1.00 54.16 153 LEU A C 1
ATOM 1228 O O . LEU A 1 153 ? -25.103 -9.697 26.782 1.00 54.16 153 LEU A O 1
ATOM 1232 N N . HIS A 1 154 ? -24.266 -11.492 25.720 1.00 50.09 154 HIS A N 1
ATOM 1233 C CA . HIS A 1 154 ? -25.411 -12.352 26.018 1.00 50.09 154 HIS A CA 1
ATOM 1234 C C . HIS A 1 154 ? -25.414 -12.795 27.488 1.00 50.09 154 HIS A C 1
ATOM 1236 O O . HIS A 1 154 ? -26.446 -12.695 28.144 1.00 50.09 154 HIS A O 1
ATOM 1242 N N . LEU A 1 155 ? -24.251 -13.170 28.033 1.00 54.00 155 LEU A N 1
ATOM 1243 C CA . LEU A 1 155 ? -24.102 -13.529 29.451 1.00 54.00 155 LEU A CA 1
ATOM 1244 C C . LEU A 1 155 ? -24.426 -12.349 30.380 1.00 54.00 155 LEU A C 1
ATOM 1246 O O . LEU A 1 155 ? -25.213 -12.500 31.309 1.00 54.00 155 LEU A O 1
ATOM 1250 N N . ARG A 1 156 ? -23.947 -11.139 30.056 1.00 54.47 156 ARG A N 1
ATOM 1251 C CA . ARG A 1 156 ? -24.288 -9.924 30.820 1.00 54.47 156 ARG A CA 1
ATOM 1252 C C . ARG A 1 156 ? -25.789 -9.620 30.856 1.00 54.47 156 ARG A C 1
ATOM 1254 O O . ARG A 1 156 ? -26.274 -9.092 31.851 1.00 54.47 156 ARG A O 1
ATOM 1261 N N . ASN A 1 157 ? -26.524 -9.928 29.786 1.00 51.69 157 ASN A N 1
ATOM 1262 C CA . ASN A 1 157 ? -27.976 -9.724 29.746 1.00 51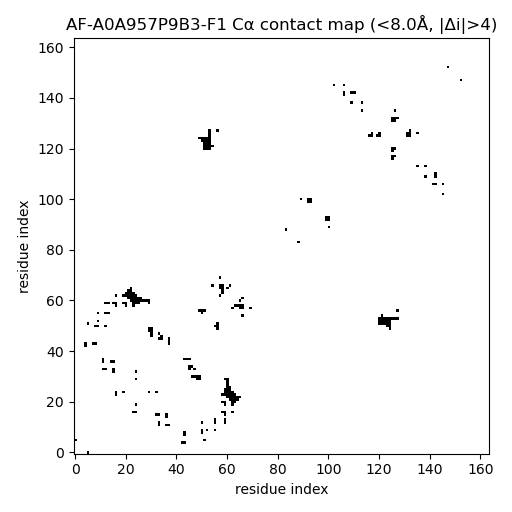.69 157 ASN A CA 1
ATOM 1263 C C . ASN A 1 157 ? -28.742 -10.774 30.567 1.00 51.69 157 ASN A C 1
ATOM 1265 O O . ASN A 1 157 ? -29.765 -10.445 31.169 1.00 51.69 157 ASN A O 1
ATOM 1269 N N . VAL A 1 158 ? -28.249 -12.015 30.617 1.00 57.66 158 VAL A N 1
ATOM 1270 C CA . VAL A 1 158 ? -28.830 -13.090 31.439 1.00 57.66 158 VAL A CA 1
ATOM 1271 C C . VAL A 1 158 ? -28.608 -12.815 32.931 1.00 57.66 158 VAL A C 1
ATOM 1273 O O . VAL A 1 158 ? -29.550 -12.889 33.715 1.00 57.66 158 VAL A O 1
ATOM 1276 N N . ASP A 1 159 ? -27.411 -12.377 33.322 1.00 51.47 159 ASP A N 1
ATOM 1277 C CA . ASP A 1 159 ? -27.109 -12.074 34.728 1.00 51.47 159 ASP A CA 1
ATOM 1278 C C . ASP A 1 159 ? -27.914 -10.867 35.253 1.00 51.47 159 ASP A C 1
ATOM 1280 O O . ASP A 1 159 ? -28.389 -10.870 36.389 1.00 51.47 159 ASP A O 1
ATOM 1284 N N . ASN A 1 160 ? -28.159 -9.855 34.409 1.00 49.84 160 ASN A N 1
ATOM 1285 C CA . ASN A 1 160 ? -28.994 -8.698 34.764 1.00 49.84 160 ASN A CA 1
ATOM 1286 C C . ASN A 1 160 ? -30.500 -9.006 34.832 1.00 49.84 160 ASN A C 1
ATOM 1288 O O . ASN A 1 160 ? -31.249 -8.239 35.439 1.00 49.84 160 ASN A O 1
ATOM 1292 N N . THR A 1 161 ? -30.962 -10.082 34.191 1.00 53.28 161 THR A N 1
ATOM 1293 C CA . THR A 1 161 ? -32.370 -10.509 34.246 1.00 53.28 161 THR A CA 1
ATOM 1294 C C . THR A 1 161 ? -32.636 -11.494 35.379 1.00 53.28 161 THR A C 1
ATOM 1296 O O . THR A 1 161 ? -33.753 -11.523 35.878 1.00 53.28 161 THR A O 1
ATOM 1299 N N . ALA A 1 162 ? -31.621 -12.221 35.851 1.00 48.12 162 ALA A N 1
ATOM 1300 C CA . ALA A 1 162 ? -31.724 -13.115 37.007 1.00 48.12 162 ALA A CA 1
ATOM 1301 C C . ALA A 1 162 ? -31.757 -12.388 38.371 1.00 48.12 162 ALA A C 1
ATOM 1303 O O . ALA A 1 162 ? -32.096 -12.999 39.380 1.00 48.12 162 ALA A O 1
ATOM 1304 N N . CYS A 1 163 ? -31.402 -11.098 38.415 1.00 46.19 163 CYS A N 1
ATOM 1305 C CA . CYS A 1 163 ? -31.371 -10.280 39.637 1.00 46.19 163 CYS A CA 1
ATOM 1306 C C . CYS A 1 163 ? -32.608 -9.360 39.800 1.00 46.19 163 CYS A C 1
ATOM 1308 O O . CYS A 1 163 ? -32.602 -8.456 40.636 1.00 46.19 163 CYS A O 1
ATOM 1310 N N . LYS A 1 164 ? -33.658 -9.553 38.992 1.00 40.50 164 LYS A N 1
ATOM 1311 C CA . LYS A 1 164 ? -34.954 -8.863 39.117 1.00 40.50 164 LYS A CA 1
ATOM 1312 C C . LYS A 1 164 ? -36.050 -9.853 39.471 1.00 40.50 164 LYS A C 1
ATOM 1314 O O . LYS A 1 164 ? -36.930 -9.453 40.260 1.00 40.50 164 LYS A O 1
#

pLDDT: mean 80.01, std 14.75, range [40.5, 96.44]

Sequence (164 aa):
DSVMQRFESWRVVWRLWRDYPLLGVGPGGFFWRYPAYTLENGALDPNLRHPHNVWLEFAASWGVMGLGWLLALCWLLWRQRRPWDMNADMNARLATPSHTFAICWLTIGIGAGLVAGLMHGQVDAFMALADLAGWNWLALAILATNSPRTSDLHLRNVDNTACK

Secondary structure (DSSP, 8-state):
--HHHHHHHHHHHHHHHHHSTTTTT-TTTHHHHTHHHHTT-TTS-TT--S-SSHHHHHHHHHHHHHHHHHHHHHHHHHHT-----HHHHHHHHHTSTTHHHHHHHHHHHHHHHHHHHHHHTTTS--SSSHHHHHHHHHHHHHHHHSSPPHHHHHHHHHHHHHT-

Foldseek 3Di:
DDPVLLVVLLVLLVVQLVVVAAQACAQQSCLVRSLVSCPVPVVHDSRDRASLACQSRQCNHGHPVSNVVVVVVVVVVVVVPDVPPVVVLVVVQVVPPDDSNVLVVLLVVLVVVLVVLNVSSRRHVQCRPPVSVVVNVVSVVSNVVSDDDPVVVVVVVVVVVVVD

Mean predicted aligned error: 9.63 Å

Radius of gyration: 21.88 Å; Cα contacts (8 Å, |Δi|>4): 146; chains: 1; bounding box: 52×31×61 Å